Protein AF-A0A0F9EPJ8-F1 (afdb_monomer_lite)

Structure (mmCIF, N/CA/C/O backbone):
data_AF-A0A0F9EPJ8-F1
#
_entry.id   AF-A0A0F9EPJ8-F1
#
loop_
_atom_site.group_PDB
_atom_site.id
_atom_site.type_symbol
_atom_site.label_atom_id
_atom_site.label_alt_id
_atom_site.label_comp_id
_atom_site.label_asym_id
_atom_site.label_entity_id
_atom_site.label_seq_id
_atom_site.pdbx_PDB_ins_code
_atom_site.Cartn_x
_atom_site.Cartn_y
_atom_site.Cartn_z
_atom_site.occupancy
_atom_site.B_iso_or_equiv
_atom_site.auth_seq_id
_atom_site.auth_comp_id
_atom_site.auth_asym_id
_atom_site.auth_atom_id
_atom_site.pdbx_PDB_model_num
ATOM 1 N N . ILE A 1 1 ? -2.247 7.209 16.350 1.00 73.38 1 ILE A N 1
ATOM 2 C CA . ILE A 1 1 ? -1.071 7.316 15.449 1.00 73.38 1 ILE A CA 1
ATOM 3 C C . ILE A 1 1 ? -1.176 6.267 14.354 1.00 73.38 1 ILE A C 1
ATOM 5 O O . ILE A 1 1 ? -1.423 5.104 14.661 1.00 73.38 1 ILE A O 1
ATOM 9 N N . ILE A 1 2 ? -1.005 6.693 13.103 1.00 85.50 2 ILE A N 1
ATOM 10 C CA . ILE A 1 2 ? -0.899 5.814 11.934 1.00 85.50 2 ILE A CA 1
ATOM 11 C C . ILE A 1 2 ? 0.451 6.098 11.277 1.00 85.50 2 ILE A C 1
ATOM 13 O O . ILE A 1 2 ? 0.759 7.259 11.017 1.00 85.50 2 ILE A O 1
ATOM 17 N N . SER A 1 3 ? 1.250 5.068 11.011 1.00 88.38 3 SER A N 1
ATOM 18 C CA . SER A 1 3 ? 2.510 5.196 10.274 1.00 88.38 3 SER A CA 1
ATOM 19 C C . SER A 1 3 ? 2.633 4.117 9.210 1.00 88.38 3 SER A C 1
ATOM 21 O O . SER A 1 3 ? 2.320 2.953 9.466 1.00 88.38 3 SER A O 1
ATOM 23 N N . VAL A 1 4 ? 3.156 4.486 8.048 1.00 91.75 4 VAL A N 1
ATOM 24 C CA . VAL A 1 4 ? 3.424 3.576 6.936 1.00 91.75 4 VAL A CA 1
ATOM 25 C C . VAL A 1 4 ? 4.853 3.793 6.464 1.00 91.75 4 VAL A C 1
ATOM 27 O O . VAL A 1 4 ? 5.246 4.918 6.170 1.00 91.75 4 VAL A O 1
ATOM 30 N N . GLU A 1 5 ? 5.613 2.709 6.357 1.00 93.56 5 GLU A N 1
ATOM 31 C CA . GLU A 1 5 ? 6.918 2.669 5.705 1.00 93.56 5 GLU A CA 1
ATOM 32 C C . GLU A 1 5 ? 6.875 1.651 4.567 1.00 93.56 5 GLU A C 1
ATOM 34 O O . GLU A 1 5 ? 6.456 0.504 4.758 1.00 93.56 5 GLU A O 1
ATOM 39 N N . ILE A 1 6 ? 7.316 2.069 3.384 1.00 92.62 6 ILE A N 1
ATOM 40 C CA . ILE A 1 6 ? 7.400 1.221 2.198 1.00 92.62 6 ILE A CA 1
ATOM 41 C C . ILE A 1 6 ? 8.804 1.336 1.627 1.00 92.62 6 ILE A C 1
ATOM 43 O O . ILE A 1 6 ? 9.305 2.444 1.428 1.00 92.62 6 ILE A O 1
ATOM 47 N N . THR A 1 7 ? 9.423 0.199 1.321 1.00 91.44 7 THR A N 1
ATOM 48 C CA . THR A 1 7 ? 10.674 0.154 0.560 1.00 91.44 7 THR A CA 1
ATOM 49 C C . THR A 1 7 ? 10.566 -0.771 -0.640 1.00 91.44 7 THR A C 1
ATOM 51 O O . THR A 1 7 ? 9.803 -1.740 -0.622 1.00 91.44 7 THR A O 1
ATOM 54 N N . THR A 1 8 ? 11.336 -0.462 -1.685 1.00 90.62 8 THR A N 1
ATOM 55 C CA . THR A 1 8 ? 11.469 -1.298 -2.879 1.00 90.62 8 THR A CA 1
ATOM 56 C C . THR A 1 8 ? 12.932 -1.564 -3.223 1.00 90.62 8 THR A C 1
ATOM 58 O O . THR A 1 8 ? 13.798 -0.710 -3.024 1.00 90.62 8 THR A O 1
ATOM 61 N N . SER A 1 9 ? 13.204 -2.744 -3.772 1.00 89.38 9 SER A N 1
ATOM 62 C CA . SER A 1 9 ? 14.467 -3.095 -4.435 1.00 89.38 9 SER A CA 1
ATOM 63 C C . SER A 1 9 ? 14.320 -3.259 -5.952 1.00 89.38 9 SER A C 1
ATOM 65 O O . SER A 1 9 ? 15.248 -3.708 -6.622 1.00 89.38 9 SER A O 1
ATOM 67 N N . SER A 1 10 ? 13.162 -2.897 -6.509 1.00 87.94 10 SER A N 1
ATOM 68 C CA . SER A 1 10 ? 12.911 -2.934 -7.949 1.00 87.94 10 SER A CA 1
ATOM 69 C C . SER A 1 10 ? 13.460 -1.686 -8.634 1.00 87.94 10 SER A C 1
ATOM 71 O O . SER A 1 10 ? 13.082 -0.588 -8.249 1.00 87.94 10 SER A O 1
ATOM 73 N N . GLY A 1 11 ? 14.277 -1.840 -9.680 1.00 86.81 11 GLY A N 1
ATOM 74 C CA . GLY A 1 11 ? 14.721 -0.730 -10.549 1.00 86.81 11 GLY A CA 1
ATOM 75 C C . GLY A 1 11 ? 13.674 -0.279 -11.579 1.00 86.81 11 GLY A C 1
ATOM 76 O O . GLY A 1 11 ? 14.011 0.302 -12.604 1.00 86.81 11 GLY A O 1
ATOM 77 N N . ALA A 1 12 ? 12.410 -0.656 -11.384 1.00 88.00 12 ALA A N 1
ATOM 78 C CA . ALA A 1 12 ? 11.288 -0.142 -12.153 1.00 88.00 12 ALA A CA 1
ATOM 79 C C . ALA A 1 12 ? 10.389 0.684 -11.232 1.00 88.00 12 ALA A C 1
ATOM 81 O O . ALA A 1 12 ? 10.260 0.384 -10.043 1.00 88.00 12 ALA A O 1
ATOM 82 N N . ALA A 1 13 ? 9.712 1.685 -11.790 1.00 88.50 13 ALA A N 1
ATOM 83 C CA . ALA A 1 13 ? 8.727 2.459 -11.050 1.00 88.50 13 ALA A CA 1
ATOM 84 C C . ALA A 1 13 ? 7.505 1.594 -10.700 1.00 88.50 13 ALA A C 1
ATOM 86 O O . ALA A 1 13 ? 6.817 1.074 -11.580 1.00 88.50 13 ALA A O 1
ATOM 87 N N . ASN A 1 14 ? 7.223 1.475 -9.405 1.00 87.31 14 ASN A N 1
ATOM 88 C CA . ASN A 1 14 ? 6.133 0.680 -8.853 1.00 87.31 14 ASN A CA 1
ATOM 89 C C . ASN A 1 14 ? 5.171 1.565 -8.062 1.00 87.31 14 ASN A C 1
ATOM 91 O O . ASN A 1 14 ? 5.604 2.429 -7.298 1.00 87.31 14 ASN A O 1
ATOM 95 N N . HIS A 1 15 ? 3.871 1.327 -8.232 1.00 88.81 15 HIS A N 1
ATOM 96 C CA . HIS A 1 15 ? 2.819 2.072 -7.547 1.00 88.81 15 HIS A CA 1
ATOM 97 C C . HIS A 1 15 ? 2.336 1.291 -6.329 1.00 88.81 15 HIS A C 1
ATOM 99 O O . HIS A 1 15 ? 1.870 0.156 -6.449 1.00 88.81 15 HIS A O 1
ATOM 105 N N . TYR A 1 16 ? 2.417 1.931 -5.167 1.00 89.06 16 TYR A N 1
ATOM 106 C CA . TYR A 1 16 ? 1.956 1.385 -3.904 1.00 89.06 16 TYR A CA 1
ATOM 107 C C 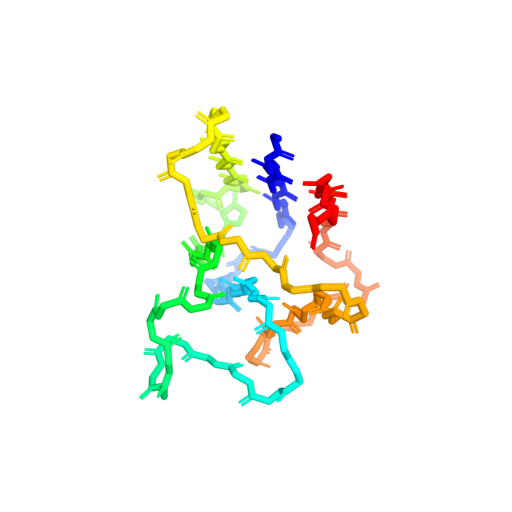. TYR A 1 16 ? 0.949 2.317 -3.272 1.00 89.06 16 TYR A C 1
ATOM 109 O O . TYR A 1 16 ? 1.168 3.523 -3.156 1.00 89.06 16 TYR A O 1
ATOM 117 N N . GLU A 1 17 ? -0.136 1.728 -2.808 1.00 90.44 17 GLU A N 1
ATOM 118 C CA . GLU A 1 17 ? -1.195 2.453 -2.148 1.00 90.44 17 GLU A CA 1
ATOM 119 C C . GLU A 1 17 ? -1.617 1.724 -0.872 1.00 90.44 17 GLU A C 1
ATOM 121 O O . GLU A 1 17 ? -1.672 0.491 -0.845 1.00 90.44 17 GLU A O 1
ATOM 126 N N . VAL A 1 18 ? -1.925 2.484 0.178 1.00 89.94 18 VAL A N 1
ATOM 127 C CA . VAL A 1 18 ? -2.352 1.962 1.481 1.00 89.94 18 VAL A CA 1
ATOM 128 C C . VAL A 1 18 ? -3.646 2.654 1.904 1.00 89.94 18 VAL A C 1
ATOM 130 O O . VAL A 1 18 ? -3.714 3.887 1.894 1.00 89.94 18 VAL A O 1
ATOM 133 N N . TYR A 1 19 ? -4.654 1.865 2.286 1.00 89.94 19 TYR A N 1
ATOM 134 C CA . TYR A 1 19 ? -6.008 2.331 2.622 1.00 89.94 19 TYR A CA 1
ATOM 135 C C . TYR A 1 19 ? -6.598 1.605 3.817 1.00 89.94 19 TYR A C 1
ATOM 137 O O . TYR A 1 19 ? -6.213 0.474 4.109 1.00 89.94 19 TYR A O 1
ATOM 145 N N . PHE A 1 20 ? -7.606 2.225 4.418 1.00 88.12 20 PHE A N 1
ATOM 146 C CA . PHE A 1 20 ? -8.638 1.500 5.151 1.00 88.12 20 PHE A CA 1
ATOM 147 C C . PHE A 1 20 ? -9.710 0.950 4.198 1.00 88.12 20 PHE A C 1
ATOM 149 O O . PHE A 1 20 ? -9.936 1.518 3.130 1.00 88.12 20 PHE A O 1
ATOM 156 N N . ASP A 1 21 ? -10.378 -0.123 4.622 1.00 84.06 21 ASP A N 1
ATOM 157 C CA . ASP A 1 21 ? -11.430 -0.854 3.900 1.00 84.06 21 ASP A CA 1
ATOM 158 C C . ASP A 1 21 ? -10.918 -1.769 2.763 1.00 84.06 21 ASP A C 1
ATOM 160 O O . ASP A 1 21 ? -9.836 -1.610 2.187 1.00 84.06 21 ASP A O 1
ATOM 164 N N . THR A 1 22 ? -11.702 -2.799 2.454 1.00 80.06 22 THR A N 1
ATOM 165 C CA . THR A 1 22 ? -11.498 -3.709 1.326 1.00 80.06 22 THR A CA 1
ATOM 166 C C . THR A 1 22 ? -11.964 -3.085 0.013 1.00 80.06 22 THR A C 1
ATOM 168 O O . THR A 1 22 ? -13.102 -2.653 -0.124 1.00 80.06 22 THR A O 1
ATOM 171 N N . GLY A 1 23 ? -11.110 -3.097 -1.014 1.00 71.50 23 GLY A N 1
ATOM 172 C CA . GLY A 1 23 ? -11.489 -2.636 -2.360 1.00 71.50 23 GLY A CA 1
ATOM 173 C C . GLY A 1 23 ? -11.530 -1.112 -2.544 1.00 71.50 23 GLY A C 1
ATOM 174 O O . GLY A 1 23 ? -11.777 -0.646 -3.663 1.00 71.50 23 GLY A O 1
ATOM 175 N N . ALA A 1 24 ? -11.229 -0.346 -1.494 1.00 72.00 24 ALA A N 1
ATOM 176 C CA . ALA A 1 24 ? -10.931 1.077 -1.585 1.00 72.00 24 ALA A CA 1
ATOM 177 C C . ALA A 1 24 ? -9.596 1.335 -2.317 1.00 72.00 24 ALA A C 1
ATOM 179 O O . ALA A 1 24 ? -8.726 0.465 -2.434 1.00 72.00 24 ALA A O 1
ATOM 180 N N . GLY A 1 25 ? -9.472 2.536 -2.868 1.00 76.56 25 GLY A N 1
ATOM 181 C CA . GLY A 1 25 ? -8.354 3.032 -3.657 1.00 76.56 25 GLY A CA 1
ATOM 182 C C . GLY A 1 25 ? -8.478 4.544 -3.870 1.00 76.56 25 GLY A C 1
ATOM 183 O O . GLY A 1 25 ? -9.563 5.109 -3.792 1.00 76.56 25 GLY A O 1
ATOM 184 N N . ILE A 1 26 ? -7.395 5.230 -4.221 1.00 70.94 26 ILE A N 1
ATOM 185 C CA . ILE A 1 26 ? -7.384 6.698 -4.385 1.00 70.94 26 ILE A CA 1
ATOM 186 C C . ILE A 1 26 ? -8.342 7.136 -5.487 1.00 70.94 26 ILE A C 1
ATOM 188 O O . ILE A 1 26 ? -8.891 8.234 -5.453 1.00 70.94 26 ILE A O 1
ATOM 192 N N . ALA A 1 27 ? -8.563 6.261 -6.466 1.00 74.00 27 ALA A N 1
ATOM 193 C CA . ALA A 1 27 ? -9.480 6.511 -7.561 1.00 74.00 27 ALA A CA 1
ATOM 194 C C . ALA A 1 27 ? -10.966 6.454 -7.153 1.00 74.00 27 ALA A C 1
ATOM 196 O O . ALA A 1 27 ? -11.791 6.968 -7.906 1.00 74.00 27 ALA A O 1
ATOM 197 N N . ASN A 1 28 ? -11.329 5.826 -6.025 1.00 78.44 28 ASN A N 1
ATOM 198 C CA . ASN A 1 28 ? -12.730 5.636 -5.625 1.00 78.44 28 ASN A CA 1
ATOM 199 C C . ASN A 1 28 ? -13.087 6.185 -4.229 1.00 78.44 28 ASN A C 1
ATOM 201 O O . ASN A 1 28 ? -14.240 6.566 -4.049 1.00 78.44 28 ASN A O 1
ATOM 205 N N . ASP A 1 29 ? -12.139 6.301 -3.292 1.00 78.62 29 ASP A N 1
ATOM 206 C CA . ASP A 1 29 ? -12.358 6.919 -1.980 1.00 78.62 29 ASP A CA 1
ATOM 207 C C . ASP A 1 29 ? -11.067 7.528 -1.399 1.00 78.62 29 ASP A C 1
ATOM 209 O O . ASP A 1 29 ? -10.182 6.840 -0.885 1.00 78.62 29 ASP A O 1
ATOM 213 N N . LEU A 1 30 ? -10.969 8.860 -1.451 1.00 80.75 30 LEU A N 1
ATOM 214 C CA . LEU A 1 30 ? -9.842 9.607 -0.884 1.00 80.75 30 LEU A CA 1
ATOM 215 C C . LEU A 1 30 ? -9.915 9.745 0.642 1.00 80.75 30 LEU A C 1
ATOM 217 O O . LEU A 1 30 ? -8.900 10.040 1.267 1.00 80.75 30 LEU A O 1
ATOM 221 N N . SER A 1 31 ? -11.087 9.552 1.252 1.00 81.44 31 SER A N 1
ATOM 222 C CA . SER A 1 31 ? -11.266 9.711 2.701 1.00 81.44 31 SER A CA 1
ATOM 223 C C . SER A 1 31 ? -10.646 8.565 3.501 1.00 81.44 31 SER A C 1
ATOM 225 O O . SER A 1 31 ? -10.279 8.748 4.660 1.00 81.44 31 SER A O 1
ATOM 227 N N . LYS A 1 32 ? -10.470 7.406 2.860 1.00 81.62 32 LYS A N 1
ATOM 228 C CA . LYS A 1 32 ? -9.860 6.202 3.436 1.00 81.62 32 LYS A CA 1
ATOM 229 C C . LYS A 1 32 ? -8.379 6.029 3.048 1.00 81.62 32 LYS A C 1
ATOM 231 O O . LYS A 1 32 ? -7.752 5.047 3.445 1.00 81.62 32 LYS A O 1
ATOM 236 N N . ALA A 1 33 ? -7.801 6.968 2.291 1.00 87.25 33 ALA A N 1
ATOM 237 C CA . ALA A 1 33 ? -6.423 6.909 1.796 1.00 87.25 33 ALA A CA 1
ATOM 238 C C . ALA A 1 33 ? -5.389 7.257 2.871 1.00 87.25 33 ALA A C 1
ATOM 240 O O . ALA A 1 33 ? -5.356 8.382 3.362 1.00 87.25 33 ALA A O 1
ATOM 241 N N . ILE A 1 34 ? -4.498 6.312 3.187 1.00 87.94 34 ILE A N 1
ATOM 242 C CA . ILE A 1 34 ? -3.410 6.505 4.157 1.00 87.94 34 ILE A CA 1
ATOM 243 C C . ILE A 1 34 ? -2.147 7.010 3.454 1.00 87.94 34 ILE A C 1
ATOM 245 O O . ILE A 1 34 ? -1.493 7.930 3.950 1.00 87.94 34 ILE A O 1
ATOM 249 N N . MET A 1 35 ? -1.787 6.403 2.317 1.00 90.06 35 MET A N 1
ATOM 250 C CA . MET A 1 35 ? -0.562 6.725 1.580 1.00 90.06 35 MET A CA 1
ATOM 251 C C . MET A 1 35 ? -0.630 6.287 0.112 1.00 90.06 35 MET A C 1
ATOM 253 O O . MET A 1 35 ? -1.155 5.222 -0.202 1.00 90.06 35 MET A O 1
ATOM 257 N N . LEU A 1 36 ? -0.010 7.083 -0.763 1.00 89.88 36 LEU A N 1
ATOM 258 C CA . LEU A 1 36 ? 0.350 6.729 -2.137 1.00 89.88 36 LEU A CA 1
ATOM 259 C C . LEU A 1 36 ? 1.830 7.007 -2.346 1.00 89.88 36 LEU A C 1
ATOM 261 O O . LEU A 1 36 ? 2.303 8.103 -2.042 1.00 89.88 36 LEU A O 1
ATOM 265 N N . ALA A 1 37 ? 2.542 6.033 -2.896 1.00 90.44 37 ALA A N 1
ATOM 266 C CA . ALA A 1 37 ? 3.937 6.182 -3.261 1.00 90.44 37 ALA A CA 1
ATOM 267 C C . ALA A 1 37 ? 4.225 5.542 -4.615 1.00 90.44 37 ALA A C 1
ATOM 269 O O . ALA A 1 37 ? 3.707 4.477 -4.948 1.00 90.44 37 ALA A O 1
ATOM 270 N N . VAL A 1 38 ? 5.108 6.198 -5.362 1.00 90.50 38 VAL A N 1
ATOM 271 C CA . VAL A 1 38 ? 5.760 5.623 -6.534 1.00 90.50 38 VAL A CA 1
ATOM 272 C C . VAL A 1 38 ? 7.216 5.431 -6.163 1.00 90.50 38 VAL A C 1
ATOM 274 O O . VAL A 1 38 ? 7.910 6.416 -5.917 1.00 90.50 38 VAL A O 1
ATOM 277 N N . LEU A 1 39 ? 7.651 4.178 -6.054 1.00 90.94 39 LEU A N 1
ATOM 278 C CA . LEU A 1 39 ? 9.017 3.852 -5.654 1.00 90.94 39 LEU A CA 1
ATOM 279 C C . LEU A 1 39 ? 9.770 3.166 -6.785 1.00 90.94 39 LEU A C 1
ATOM 281 O O . LEU A 1 39 ? 9.198 2.401 -7.560 1.00 90.94 39 LEU A O 1
ATOM 285 N N . ASP A 1 40 ? 11.066 3.427 -6.818 1.00 90.06 40 ASP A N 1
ATOM 286 C CA . ASP A 1 40 ? 12.034 2.866 -7.751 1.00 90.06 40 ASP A CA 1
ATOM 287 C C . ASP A 1 40 ? 13.390 2.821 -7.041 1.00 90.06 40 ASP A C 1
ATOM 289 O O . ASP A 1 40 ? 13.806 3.807 -6.431 1.00 90.06 40 ASP A O 1
ATOM 293 N N . PHE A 1 41 ? 14.089 1.694 -7.101 1.00 89.06 41 PHE A N 1
ATOM 294 C CA . PHE A 1 41 ? 15.395 1.523 -6.482 1.00 89.06 41 PHE A CA 1
ATOM 295 C C . PHE A 1 41 ? 16.435 2.529 -6.998 1.00 89.06 41 PHE A C 1
ATOM 297 O O . PHE A 1 41 ? 17.310 2.952 -6.243 1.00 89.06 41 PHE A O 1
ATOM 304 N N . ASP A 1 42 ? 16.319 2.957 -8.253 1.00 91.69 42 ASP A N 1
ATOM 305 C CA . ASP A 1 42 ? 17.286 3.863 -8.868 1.00 91.69 42 ASP A CA 1
ATOM 306 C C . ASP A 1 42 ? 17.050 5.334 -8.483 1.00 91.69 42 ASP A C 1
ATOM 308 O O . ASP A 1 42 ? 17.969 6.153 -8.574 1.00 91.69 42 ASP A O 1
ATOM 312 N N . TYR A 1 43 ? 15.843 5.685 -8.017 1.00 90.69 43 TYR A N 1
ATOM 3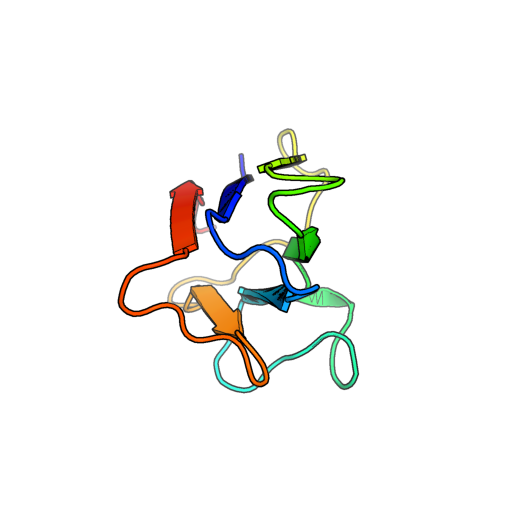13 C CA . TYR A 1 43 ? 15.442 7.084 -7.800 1.00 90.69 43 TYR A CA 1
ATOM 314 C C . TYR A 1 43 ? 14.841 7.370 -6.421 1.00 90.69 43 TYR A C 1
ATOM 316 O O . TYR A 1 43 ? 15.164 8.386 -5.805 1.00 90.69 43 TYR A O 1
ATOM 324 N N . MET A 1 44 ? 13.949 6.509 -5.936 1.00 89.00 44 MET A N 1
ATOM 325 C CA . MET A 1 44 ? 13.230 6.677 -4.676 1.00 89.00 44 MET A CA 1
ATOM 326 C C . MET A 1 44 ? 12.913 5.308 -4.073 1.00 89.00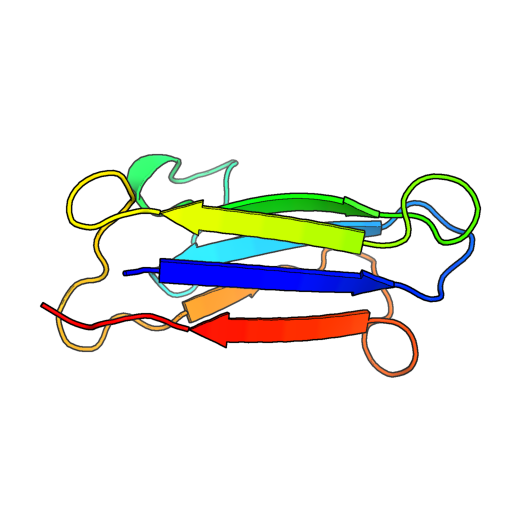 44 MET A C 1
ATOM 328 O O . MET A 1 44 ? 11.863 4.720 -4.315 1.00 89.00 44 MET A O 1
ATOM 332 N N . THR A 1 45 ? 13.841 4.795 -3.271 1.00 91.31 45 THR A N 1
ATOM 333 C CA . THR A 1 45 ? 13.794 3.421 -2.742 1.00 91.31 45 THR A CA 1
ATOM 334 C C . THR A 1 45 ? 12.852 3.256 -1.555 1.00 91.31 45 THR A C 1
ATOM 336 O O . THR A 1 45 ? 12.535 2.134 -1.166 1.00 91.31 45 THR A O 1
ATOM 339 N N . HIS A 1 46 ? 12.440 4.366 -0.945 1.00 92.44 46 HIS A N 1
ATOM 340 C CA . HIS A 1 46 ? 11.751 4.400 0.334 1.00 92.44 46 HIS A CA 1
ATOM 341 C C . HIS A 1 46 ? 10.756 5.559 0.386 1.00 92.44 46 HIS A C 1
ATOM 343 O O . HIS A 1 46 ? 11.070 6.677 -0.033 1.00 92.44 46 HIS A O 1
ATOM 349 N N . ALA A 1 47 ? 9.598 5.312 0.991 1.00 93.25 47 ALA A N 1
ATOM 350 C CA . ALA A 1 47 ? 8.690 6.354 1.437 1.00 93.25 47 ALA A CA 1
ATOM 351 C C . ALA A 1 47 ? 8.155 6.048 2.840 1.00 93.25 47 ALA A C 1
ATOM 353 O O . ALA A 1 47 ? 7.858 4.900 3.171 1.00 93.25 47 ALA A O 1
ATOM 354 N N . HIS A 1 48 ? 8.002 7.106 3.633 1.00 92.75 48 HIS A N 1
ATOM 355 C CA . HIS A 1 48 ? 7.472 7.056 4.989 1.00 92.75 48 HIS A CA 1
ATOM 356 C C . HIS A 1 48 ? 6.416 8.144 5.172 1.00 92.75 48 HIS A C 1
ATOM 358 O O . HIS A 1 48 ? 6.638 9.296 4.789 1.00 92.75 48 HIS A O 1
ATOM 364 N N . MET A 1 49 ? 5.290 7.778 5.776 1.00 90.00 49 MET A N 1
ATOM 365 C CA . MET A 1 49 ? 4.211 8.684 6.152 1.00 90.00 49 MET A CA 1
ATOM 366 C C . MET A 1 49 ? 3.839 8.447 7.610 1.00 90.00 49 MET A C 1
ATOM 368 O O . MET A 1 49 ? 3.648 7.305 8.025 1.00 90.00 49 MET A O 1
ATOM 372 N N . GLU A 1 50 ? 3.682 9.528 8.366 1.00 89.56 50 GLU A N 1
ATOM 373 C CA . GLU A 1 50 ? 3.208 9.490 9.745 1.00 89.56 50 GLU A CA 1
ATOM 374 C C . GLU A 1 50 ? 2.077 10.496 9.921 1.00 89.56 50 GLU A C 1
ATOM 376 O O . GLU A 1 50 ? 2.216 11.681 9.614 1.00 89.56 50 GLU A O 1
ATOM 381 N N . TRP A 1 51 ? 0.961 10.008 10.448 1.00 83.31 51 TRP A N 1
ATOM 382 C CA . TRP A 1 51 ? -0.168 10.817 10.861 1.00 83.31 51 TRP A CA 1
ATOM 383 C C . TRP A 1 51 ? -0.134 10.952 12.387 1.00 83.31 51 TRP A C 1
ATOM 385 O O . TRP A 1 51 ? -0.452 9.982 13.099 1.00 83.31 51 TRP A O 1
ATOM 395 N N . PRO A 1 52 ? 0.250 12.132 12.912 1.00 78.19 52 PRO A N 1
ATOM 396 C CA . PRO A 1 52 ? 0.135 12.410 14.333 1.00 78.19 52 PRO A CA 1
ATOM 397 C C . PRO A 1 52 ? -1.338 12.363 14.744 1.00 78.19 52 PRO A C 1
ATOM 399 O O . PRO A 1 52 ? -2.247 12.453 13.916 1.00 78.19 52 PRO A O 1
ATOM 402 N N . ASP A 1 53 ? -1.572 12.175 16.036 1.00 73.56 53 ASP A N 1
ATOM 403 C CA . ASP A 1 53 ? -2.902 11.907 16.571 1.00 73.56 53 ASP A CA 1
ATOM 404 C C . ASP A 1 53 ? -3.967 12.910 16.095 1.00 73.56 53 ASP A C 1
ATOM 406 O O . ASP A 1 53 ? -3.825 14.117 16.282 1.00 73.56 53 ASP A O 1
ATOM 410 N N . GLY A 1 54 ? -5.025 12.391 15.456 1.00 69.25 54 GLY A N 1
ATOM 411 C CA . GLY A 1 54 ? -6.144 13.170 14.910 1.00 69.25 54 GLY A CA 1
ATOM 412 C C . GLY A 1 54 ? -5.907 13.841 13.549 1.00 69.25 54 GLY A C 1
ATOM 413 O O . GLY A 1 54 ? -6.816 14.494 13.046 1.00 69.25 54 GLY A O 1
ATOM 414 N N . GLY A 1 55 ? -4.719 13.714 12.946 1.00 71.88 55 GLY A N 1
ATOM 415 C CA . GLY A 1 55 ? -4.375 14.401 11.694 1.00 71.88 55 GLY A CA 1
ATOM 416 C C . GLY A 1 55 ? -4.645 13.629 10.397 1.00 71.88 55 GLY A C 1
ATOM 417 O O . GLY A 1 55 ? -4.586 14.238 9.333 1.00 71.88 55 GLY A O 1
ATOM 418 N N . GLY A 1 56 ? -4.901 12.318 10.468 1.00 74.38 56 GLY A N 1
ATOM 419 C CA . GLY A 1 56 ? -5.027 11.428 9.305 1.00 74.38 56 GLY A CA 1
ATOM 420 C C . GLY A 1 56 ? -6.388 10.743 9.174 1.00 74.38 56 GLY A C 1
ATOM 421 O O . GLY A 1 56 ? -7.258 10.957 10.020 1.00 74.38 56 GLY A O 1
ATOM 422 N N . PRO A 1 57 ? -6.581 9.914 8.129 1.00 75.00 57 PRO A N 1
ATOM 423 C CA . PRO A 1 57 ? -7.768 9.067 8.016 1.00 75.00 57 PRO A CA 1
ATOM 424 C C . PRO A 1 57 ? -7.889 8.177 9.259 1.00 75.00 57 PRO A C 1
ATOM 426 O O . PRO A 1 57 ? -6.886 7.658 9.744 1.00 75.00 57 PRO A O 1
ATOM 429 N N . ILE A 1 58 ? -9.101 8.005 9.781 1.00 73.88 58 ILE A N 1
ATOM 430 C CA . ILE A 1 58 ? -9.375 7.136 10.931 1.00 73.88 58 ILE A CA 1
ATOM 431 C C . ILE A 1 58 ? -10.071 5.884 10.395 1.00 73.88 58 ILE A C 1
ATOM 433 O O . ILE A 1 58 ? -11.060 5.989 9.665 1.00 73.88 58 ILE A O 1
ATOM 437 N N . GLY A 1 59 ? -9.505 4.718 10.704 1.00 71.50 59 GLY A N 1
ATOM 438 C CA . GLY A 1 59 ? -10.156 3.436 10.458 1.00 71.50 59 GLY A CA 1
ATOM 439 C C . GLY A 1 59 ? -11.224 3.188 11.517 1.00 71.50 59 GLY A C 1
ATOM 440 O O . GLY A 1 59 ? -11.005 3.498 12.688 1.00 71.50 59 GLY A O 1
ATOM 441 N N . ASP A 1 60 ? -12.361 2.642 11.104 1.00 78.44 60 ASP A N 1
ATOM 442 C CA . ASP A 1 60 ? -13.437 2.243 12.010 1.00 78.44 60 ASP A CA 1
ATOM 443 C C . ASP A 1 60 ? -13.082 0.923 12.735 1.00 78.44 60 ASP A C 1
ATOM 445 O O . ASP A 1 60 ? -12.209 0.167 12.299 1.00 78.44 60 ASP A O 1
ATOM 449 N N . VAL A 1 61 ? -13.756 0.592 13.843 1.00 78.25 61 VAL A N 1
ATOM 450 C CA . VAL A 1 61 ? -13.579 -0.720 14.500 1.00 78.25 61 VAL A CA 1
ATOM 451 C C . VAL A 1 61 ? -13.832 -1.859 13.501 1.00 78.25 61 VAL A C 1
ATOM 453 O O . VAL A 1 61 ? -14.926 -1.976 12.942 1.00 78.25 61 VAL A O 1
ATOM 456 N N . ASN A 1 62 ? -12.862 -2.770 13.373 1.00 76.69 62 ASN A N 1
ATOM 457 C CA . ASN A 1 62 ? -12.812 -3.858 12.383 1.00 76.69 62 ASN A CA 1
ATOM 458 C C . ASN A 1 62 ? -12.547 -3.428 10.927 1.00 76.69 62 ASN A C 1
ATOM 460 O O . ASN A 1 62 ? -12.689 -4.269 10.034 1.00 76.69 62 ASN A O 1
ATOM 464 N N . ASP A 1 63 ? -12.147 -2.179 10.665 1.00 82.19 63 ASP A N 1
ATOM 465 C CA . ASP A 1 63 ? -11.609 -1.828 9.350 1.00 82.19 63 ASP A CA 1
ATOM 466 C C . ASP A 1 63 ? -10.327 -2.621 9.094 1.00 82.19 63 ASP A C 1
ATOM 468 O O . ASP A 1 63 ? -9.455 -2.780 9.951 1.00 82.19 63 ASP A O 1
ATOM 472 N N . VAL A 1 64 ? -10.196 -3.109 7.867 1.00 86.00 64 VAL A N 1
ATOM 473 C CA . VAL A 1 64 ? -8.955 -3.725 7.409 1.00 86.00 64 VAL A CA 1
ATOM 474 C C . VAL A 1 64 ? -8.040 -2.671 6.808 1.00 86.00 64 VAL A C 1
ATOM 476 O O . VAL A 1 64 ? -8.503 -1.721 6.176 1.00 86.00 64 VAL A O 1
ATOM 479 N N . VAL A 1 65 ? -6.730 -2.878 6.940 1.00 88.25 65 VAL A N 1
ATOM 480 C CA . VAL A 1 65 ? -5.744 -2.132 6.157 1.00 88.25 65 VAL A CA 1
ATOM 481 C C . VAL A 1 65 ? -5.432 -2.905 4.881 1.00 88.25 65 VAL A C 1
ATOM 483 O O . VAL A 1 65 ? -4.948 -4.037 4.925 1.00 88.25 65 VAL A O 1
ATOM 486 N N . SER A 1 66 ? -5.691 -2.275 3.743 1.00 88.56 66 SER A N 1
ATOM 487 C CA . SER A 1 66 ? -5.461 -2.831 2.414 1.00 88.56 66 SER A CA 1
ATOM 488 C C . SER A 1 66 ? -4.216 -2.221 1.783 1.00 88.56 66 SER A C 1
ATOM 490 O O . SER A 1 66 ? -4.009 -1.009 1.829 1.00 88.56 66 SER A O 1
ATOM 492 N N . ILE A 1 67 ? -3.412 -3.064 1.132 1.00 88.56 67 ILE A N 1
ATOM 493 C CA . ILE A 1 67 ? -2.295 -2.635 0.289 1.00 88.56 67 ILE A CA 1
ATOM 494 C C . ILE A 1 67 ? -2.657 -2.953 -1.155 1.00 88.56 67 ILE A C 1
ATOM 496 O O . ILE A 1 67 ? -2.916 -4.109 -1.498 1.00 88.56 67 ILE A O 1
ATOM 500 N N . ARG A 1 68 ? -2.649 -1.935 -2.013 1.00 87.44 68 ARG A N 1
ATOM 501 C CA . ARG A 1 68 ? -2.793 -2.104 -3.457 1.00 87.44 68 ARG A CA 1
ATOM 502 C C . ARG A 1 68 ? -1.433 -1.902 -4.104 1.00 87.44 68 ARG A C 1
ATOM 504 O O . ARG A 1 68 ? -0.800 -0.865 -3.943 1.00 87.44 68 ARG A O 1
ATOM 511 N N . THR A 1 69 ? -0.989 -2.915 -4.833 1.00 83.75 69 THR A N 1
ATOM 512 C CA . THR A 1 69 ? 0.365 -2.974 -5.398 1.00 83.75 69 THR A CA 1
ATOM 513 C C . THR A 1 69 ? 0.381 -2.770 -6.909 1.00 83.75 69 THR A C 1
ATOM 515 O O . THR A 1 69 ? 1.443 -2.835 -7.517 1.00 83.75 69 THR A O 1
ATOM 518 N N . GLY A 1 70 ? -0.779 -2.546 -7.538 1.00 76.12 70 GLY A N 1
ATOM 519 C CA . GLY A 1 70 ? -0.896 -2.435 -8.995 1.00 76.12 70 GLY A CA 1
ATOM 520 C C . GLY A 1 70 ? -0.247 -3.625 -9.712 1.00 76.12 70 GLY A C 1
ATOM 521 O O . GLY A 1 70 ? -0.493 -4.772 -9.343 1.00 76.12 70 GLY A O 1
ATOM 522 N N . ASP A 1 71 ? 0.614 -3.321 -10.686 1.00 72.38 71 ASP A N 1
ATOM 523 C CA . ASP A 1 71 ? 1.400 -4.291 -11.468 1.00 72.38 71 ASP A CA 1
ATOM 524 C C . ASP A 1 71 ? 2.742 -4.683 -10.806 1.00 72.38 71 ASP A C 1
ATOM 526 O O . ASP A 1 71 ? 3.580 -5.341 -11.424 1.00 72.38 71 ASP A O 1
ATOM 530 N N . SER A 1 72 ? 2.980 -4.265 -9.560 1.00 72.56 72 SER A N 1
ATOM 531 C CA . SER A 1 72 ? 4.266 -4.445 -8.876 1.00 72.56 72 SER A CA 1
ATOM 532 C C . SER A 1 72 ? 4.447 -5.878 -8.364 1.00 72.56 72 SER A C 1
ATOM 534 O O . SER A 1 72 ? 3.593 -6.393 -7.635 1.00 72.56 72 SER A O 1
ATOM 536 N N . ASP A 1 73 ? 5.597 -6.500 -8.646 1.00 71.25 73 ASP A N 1
ATOM 537 C CA . ASP A 1 73 ? 5.982 -7.776 -8.027 1.00 71.25 73 ASP A CA 1
ATOM 538 C C . ASP A 1 73 ? 6.489 -7.546 -6.597 1.00 71.25 73 ASP A C 1
ATOM 540 O O . ASP A 1 73 ? 7.651 -7.224 -6.346 1.00 71.25 73 ASP A O 1
ATOM 544 N N . ILE A 1 74 ? 5.585 -7.706 -5.634 1.00 70.50 74 ILE A N 1
ATOM 545 C CA . ILE A 1 74 ? 5.893 -7.575 -4.208 1.00 70.50 74 ILE A CA 1
ATOM 546 C C . ILE A 1 74 ? 6.580 -8.797 -3.602 1.00 70.50 74 ILE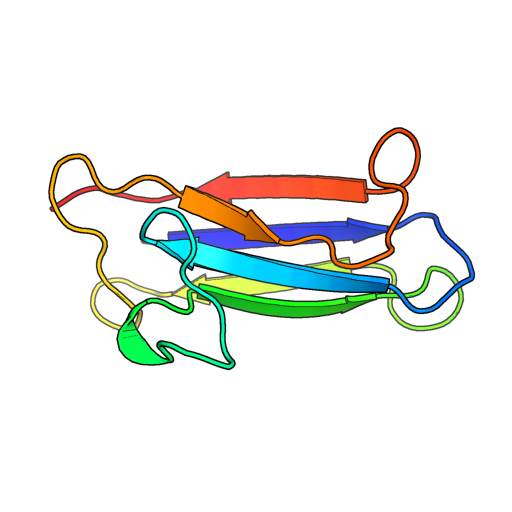 A C 1
ATOM 548 O O . ILE A 1 74 ? 7.101 -8.695 -2.495 1.00 70.50 74 ILE A O 1
ATOM 552 N N . SER A 1 75 ? 6.595 -9.944 -4.285 1.00 69.00 75 SER A N 1
ATOM 553 C CA . SER A 1 75 ? 6.984 -11.218 -3.667 1.00 69.00 75 SER A CA 1
ATOM 554 C C . SER A 1 75 ? 8.465 -11.281 -3.271 1.00 69.00 75 SER A C 1
ATOM 556 O O . SER A 1 75 ? 8.820 -12.003 -2.339 1.00 69.00 75 SER A O 1
ATOM 558 N N . ALA A 1 76 ? 9.314 -10.486 -3.928 1.00 65.94 76 ALA A N 1
ATOM 559 C CA . ALA A 1 76 ? 10.746 -10.402 -3.639 1.00 65.94 76 ALA A CA 1
ATOM 560 C C . ALA A 1 76 ? 11.272 -8.973 -3.426 1.00 65.94 76 ALA A C 1
ATOM 562 O O . ALA A 1 76 ? 12.408 -8.812 -2.975 1.00 65.94 76 ALA A O 1
ATOM 563 N N . LEU A 1 77 ? 10.487 -7.948 -3.775 1.00 76.12 77 LEU A N 1
ATOM 564 C CA . LEU A 1 77 ? 11.022 -6.600 -3.985 1.00 76.12 77 LEU A CA 1
ATOM 565 C C . LEU A 1 77 ? 10.433 -5.535 -3.062 1.00 76.12 77 LEU A C 1
ATOM 567 O O . LEU A 1 77 ? 11.054 -4.491 -2.913 1.00 76.12 77 LEU A O 1
ATOM 571 N N . GLY A 1 78 ? 9.275 -5.775 -2.440 1.00 78.00 78 GLY A N 1
ATOM 572 C CA . GLY A 1 78 ? 8.592 -4.791 -1.596 1.00 78.00 78 GLY A CA 1
ATOM 573 C C . GLY A 1 78 ? 8.602 -5.172 -0.117 1.00 78.00 78 GLY A C 1
ATOM 574 O O . GLY A 1 78 ? 8.292 -6.310 0.232 1.00 78.00 78 GLY A O 1
ATOM 575 N N . LYS A 1 79 ? 8.895 -4.214 0.768 1.00 86.25 79 LYS A N 1
ATOM 576 C CA . LYS A 1 79 ? 8.683 -4.355 2.217 1.00 86.25 79 LYS A CA 1
ATOM 577 C C . LYS A 1 79 ? 7.736 -3.265 2.703 1.00 86.25 79 LYS A C 1
ATOM 579 O O . LYS A 1 79 ? 7.907 -2.101 2.359 1.00 86.25 79 LYS A O 1
ATOM 584 N N . PHE A 1 80 ? 6.784 -3.656 3.546 1.00 89.25 80 PHE A N 1
ATOM 585 C CA . PHE A 1 80 ? 5.772 -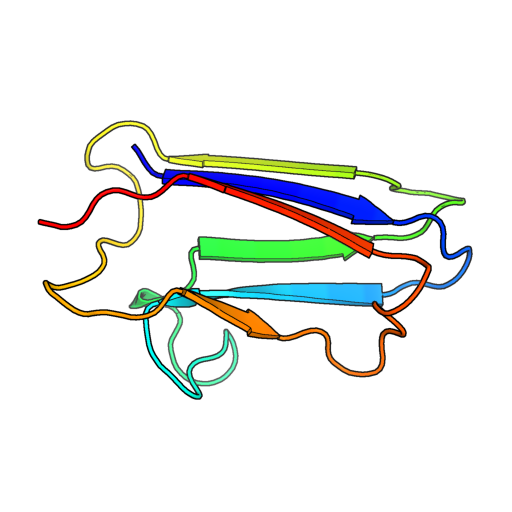2.774 4.118 1.00 89.25 80 PHE A CA 1
ATOM 586 C C . PHE A 1 80 ? 5.792 -2.912 5.639 1.00 89.25 80 PHE A C 1
ATOM 588 O O . PHE A 1 80 ? 5.759 -4.029 6.161 1.00 89.25 80 PHE A O 1
ATOM 595 N N . VAL A 1 81 ? 5.849 -1.791 6.351 1.00 89.81 81 VAL A N 1
ATOM 596 C CA . VAL A 1 81 ? 5.669 -1.726 7.805 1.00 89.81 81 VAL A CA 1
ATOM 597 C C . VAL A 1 81 ? 4.529 -0.760 8.073 1.00 89.81 81 VAL A C 1
ATOM 599 O O . VAL A 1 81 ? 4.594 0.402 7.681 1.00 89.81 81 VAL A O 1
ATOM 602 N N . ILE A 1 82 ? 3.468 -1.251 8.707 1.00 89.06 82 ILE A N 1
ATOM 603 C CA . ILE A 1 82 ? 2.269 -0.464 8.986 1.00 89.06 82 ILE A CA 1
ATOM 604 C C . ILE A 1 82 ? 1.987 -0.536 10.480 1.00 89.06 82 ILE A C 1
ATOM 606 O O . ILE A 1 82 ? 1.846 -1.622 11.042 1.00 89.06 82 ILE A O 1
ATOM 610 N N . HIS A 1 83 ? 1.870 0.630 11.106 1.00 87.19 83 HIS A N 1
ATOM 611 C CA . HIS A 1 83 ? 1.300 0.775 12.437 1.00 87.19 83 HIS A CA 1
ATOM 612 C C . HIS A 1 83 ? -0.002 1.548 12.306 1.00 87.19 83 HIS A C 1
ATOM 614 O O . HIS A 1 83 ? -0.036 2.616 11.695 1.00 87.19 83 HIS A O 1
ATOM 620 N N . TYR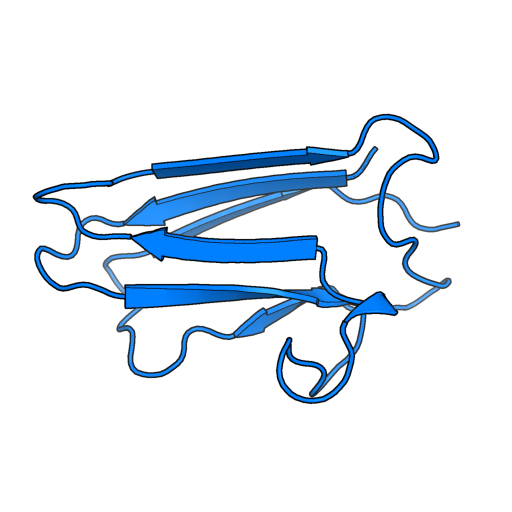 A 1 84 ? -1.069 1.028 12.893 1.00 79.88 84 TYR A N 1
ATOM 621 C CA . TYR A 1 84 ? -2.340 1.728 12.968 1.00 79.88 84 TYR A CA 1
ATOM 622 C C . TYR A 1 84 ? -2.975 1.491 14.334 1.00 79.88 84 TYR A C 1
ATOM 624 O O . TYR A 1 84 ? -2.623 0.548 15.047 1.00 79.88 84 TYR A O 1
ATOM 632 N N . ARG A 1 85 ? -3.884 2.390 14.704 1.00 74.00 85 ARG A N 1
ATOM 633 C CA . ARG A 1 85 ? -4.785 2.213 15.840 1.00 74.00 85 ARG A CA 1
ATOM 634 C C . ARG A 1 85 ? -6.208 2.091 15.319 1.00 74.00 85 ARG A C 1
ATOM 636 O O . ARG A 1 85 ? -6.529 2.706 14.305 1.00 74.00 85 ARG A O 1
ATOM 643 N N . GLU A 1 86 ? -7.024 1.350 16.045 1.00 68.38 86 GLU A N 1
ATOM 644 C CA . GLU A 1 86 ? -8.474 1.304 15.865 1.00 68.38 86 GLU A CA 1
ATOM 645 C C . GLU A 1 86 ? -9.105 2.272 16.878 1.00 68.38 86 GLU A C 1
ATOM 647 O O . GLU A 1 86 ? -8.579 2.419 17.990 1.00 68.38 86 GLU A O 1
ATOM 652 N N . GLU A 1 87 ? -10.182 2.956 16.493 1.00 65.25 87 GLU A N 1
ATOM 653 C CA . GLU A 1 87 ? -11.013 3.792 17.378 1.00 65.25 87 GLU A CA 1
ATOM 654 C C . GLU A 1 87 ? -12.453 3.284 17.421 1.00 65.25 87 GLU A C 1
ATOM 656 O O . GLU A 1 87 ? -12.982 2.917 16.349 1.00 65.25 87 GLU A O 1
#

Sequence (87 aa):
IISVEITTSSGAANHYEVYFDTGAGIANDLSKAIMLAVLDFDYMTHAHMEWPDGGGPIGDVNDVVSIRTGDSDISALGKFVIHYREE

pLDDT: mean 82.97, std 7.89, range [65.25, 93.56]

Radius of gyration: 12.85 Å; chains: 1; bounding box: 31×26×30 Å

Organism: NCBI:txid412755

Secondary structure (DSSP, 8-state):
-EEEEEEE--SS-EEEEEEESSS--TTT-STTEEEEEEEBTTTB-EEEEEE-TTSS--PPTTPPEEEE-TT--HHHHEEEEEE----

Foldseek 3Di:
DKKKKKFWPAQDWWKKWKFWADPDDVVHDPLGTDDIDTAHNVPHGMDMDDQPPPRHRAHEVPIDMDMDTDPDDCVPTMDMDIDDDHD